Protein AF-A0A543IWT2-F1 (afdb_monomer_lite)

Structure (mmCIF, N/CA/C/O backbone):
data_AF-A0A543IWT2-F1
#
_entry.id   AF-A0A543IWT2-F1
#
loop_
_atom_site.group_PDB
_atom_site.id
_atom_site.type_symbol
_atom_site.label_atom_id
_atom_site.label_alt_id
_atom_site.label_comp_id
_atom_site.label_asym_id
_atom_site.label_entity_id
_atom_site.label_seq_id
_atom_site.pdbx_PDB_ins_code
_atom_site.Cartn_x
_atom_site.Cartn_y
_atom_site.Cartn_z
_atom_site.occupancy
_atom_site.B_iso_or_equiv
_atom_site.auth_seq_id
_atom_site.auth_comp_id
_atom_site.auth_asym_id
_atom_site.auth_atom_id
_atom_site.pdbx_PDB_model_num
ATOM 1 N N . MET A 1 1 ? 27.623 86.851 -3.653 1.00 34.59 1 MET A N 1
ATOM 2 C CA . MET A 1 1 ? 27.989 86.532 -2.257 1.00 34.59 1 MET A CA 1
ATOM 3 C C . MET A 1 1 ? 26.867 85.713 -1.632 1.00 34.59 1 MET A C 1
ATOM 5 O O . MET A 1 1 ? 25.757 86.210 -1.570 1.00 34.59 1 MET A O 1
ATOM 9 N N . GLY A 1 2 ? 27.188 84.466 -1.268 1.00 38.28 2 GLY A N 1
ATOM 10 C CA . GLY A 1 2 ? 26.571 83.583 -0.263 1.00 38.28 2 GLY A CA 1
ATOM 11 C C . GLY A 1 2 ? 25.053 83.539 -0.036 1.00 38.28 2 GLY A C 1
ATOM 12 O O . GLY A 1 2 ? 24.485 84.500 0.475 1.00 38.28 2 GLY A O 1
ATOM 13 N N . LYS A 1 3 ? 24.474 82.342 -0.234 1.00 39.53 3 LYS A N 1
ATOM 14 C CA . LYS A 1 3 ? 23.771 81.491 0.769 1.00 39.53 3 LYS A CA 1
ATOM 15 C C . LYS A 1 3 ? 23.014 80.383 0.013 1.00 39.53 3 LYS A C 1
ATOM 17 O O . LYS A 1 3 ? 22.095 80.665 -0.737 1.00 39.53 3 LYS A O 1
ATOM 22 N N . CYS A 1 4 ? 23.595 79.188 -0.073 1.00 35.41 4 CYS A N 1
ATOM 23 C CA . CYS A 1 4 ? 23.327 78.023 0.785 1.00 35.41 4 CYS A CA 1
ATOM 24 C C . CYS A 1 4 ? 21.952 77.363 0.575 1.00 35.41 4 CYS A C 1
ATOM 26 O O . CYS A 1 4 ? 20.943 77.849 1.066 1.00 35.41 4 CYS A O 1
ATOM 28 N N . LEU A 1 5 ? 22.025 76.173 -0.034 1.00 45.97 5 LEU A N 1
ATOM 29 C CA . LEU A 1 5 ? 21.540 74.911 0.533 1.00 45.97 5 LEU A CA 1
ATOM 30 C C . LEU A 1 5 ? 20.018 74.756 0.694 1.00 45.97 5 LEU A C 1
ATOM 32 O O . LEU A 1 5 ? 19.465 75.081 1.738 1.00 45.97 5 LEU A O 1
ATOM 36 N N . ALA A 1 6 ? 19.370 74.125 -0.285 1.00 45.09 6 ALA A N 1
ATOM 37 C CA . ALA A 1 6 ? 18.165 73.337 -0.035 1.00 45.09 6 ALA A CA 1
ATOM 38 C C . ALA A 1 6 ? 17.889 72.369 -1.194 1.00 45.09 6 ALA A C 1
ATOM 40 O O . ALA A 1 6 ? 17.556 72.788 -2.296 1.00 45.09 6 ALA A O 1
ATOM 41 N N . LEU A 1 7 ? 18.000 71.078 -0.876 1.00 42.50 7 LEU A N 1
ATOM 42 C CA . LEU A 1 7 ? 17.234 69.974 -1.454 1.00 42.50 7 LEU A CA 1
ATOM 43 C C . LEU A 1 7 ? 17.258 69.803 -2.974 1.00 42.50 7 LEU A C 1
ATOM 45 O O . LEU A 1 7 ? 16.339 70.230 -3.657 1.00 42.50 7 LEU A O 1
ATOM 49 N N . LEU A 1 8 ? 18.199 69.011 -3.481 1.00 41.22 8 LEU A N 1
ATOM 50 C CA . LEU A 1 8 ? 17.961 68.249 -4.703 1.00 41.22 8 LEU A CA 1
ATOM 51 C C . LEU A 1 8 ? 18.709 66.910 -4.616 1.00 41.22 8 LEU A C 1
ATOM 53 O O . LEU A 1 8 ? 19.925 66.891 -4.457 1.00 41.22 8 LEU A O 1
ATOM 57 N N . LEU A 1 9 ? 17.933 65.826 -4.749 1.00 43.31 9 LEU A N 1
ATOM 58 C CA . LEU A 1 9 ? 18.334 64.434 -5.015 1.00 43.31 9 LEU A CA 1
ATOM 59 C C . LEU A 1 9 ? 18.981 63.694 -3.820 1.00 43.31 9 LEU A C 1
ATOM 61 O O . LEU A 1 9 ? 20.182 63.736 -3.618 1.00 43.31 9 LEU A O 1
ATOM 65 N N . GLY A 1 10 ? 18.268 62.937 -2.982 1.00 43.12 10 GLY A N 1
ATOM 66 C CA . GLY A 1 10 ? 16.952 62.348 -3.204 1.00 43.12 10 GLY A CA 1
ATOM 67 C C . GLY A 1 10 ? 16.958 61.203 -4.223 1.00 43.12 10 GLY A C 1
ATOM 68 O O . GLY A 1 10 ? 15.975 61.081 -4.933 1.00 43.12 10 GLY A O 1
ATOM 69 N N . CYS A 1 11 ? 18.047 60.435 -4.362 1.00 40.88 11 CYS A N 1
ATOM 70 C CA . CYS A 1 11 ? 18.071 59.130 -5.058 1.00 40.88 11 CYS A CA 1
ATOM 71 C C . CYS A 1 11 ? 19.349 58.325 -4.738 1.00 40.88 11 CYS A C 1
ATOM 73 O O . CYS A 1 11 ? 19.977 57.743 -5.613 1.00 40.88 11 CYS A O 1
ATOM 75 N N . VAL A 1 12 ? 19.744 58.270 -3.462 1.00 43.59 12 VAL A N 1
ATOM 76 C CA . VAL A 1 12 ? 20.520 57.121 -2.962 1.00 43.59 12 VAL A CA 1
ATOM 77 C C . VAL A 1 12 ? 19.509 56.164 -2.344 1.00 43.59 12 VAL A C 1
ATOM 79 O O . VAL A 1 12 ? 19.480 55.931 -1.139 1.00 43.59 12 VAL A O 1
ATOM 82 N N . THR A 1 13 ? 18.591 55.661 -3.170 1.00 49.00 13 THR A N 1
ATOM 83 C CA . THR A 1 13 ? 17.926 54.400 -2.864 1.00 49.00 13 THR A CA 1
ATOM 84 C C . THR A 1 13 ? 19.003 53.351 -3.006 1.00 49.00 13 THR A C 1
ATOM 86 O O . THR A 1 13 ? 19.384 52.946 -4.100 1.00 49.00 13 THR A O 1
ATOM 89 N N . VAL A 1 14 ? 19.562 53.035 -1.843 1.00 47.22 14 VAL A N 1
ATOM 90 C CA . VAL A 1 14 ? 20.344 51.852 -1.544 1.00 47.22 14 VAL A CA 1
ATOM 91 C C . VAL A 1 14 ? 19.906 50.740 -2.494 1.00 47.22 14 VAL A C 1
ATOM 93 O O . VAL A 1 14 ? 18.777 50.255 -2.417 1.00 47.22 14 VAL A O 1
ATOM 96 N N . LEU A 1 15 ? 20.810 50.373 -3.403 1.00 38.69 15 LEU A N 1
ATOM 97 C CA . LEU A 1 15 ? 20.897 49.035 -3.965 1.00 38.69 15 LEU A CA 1
ATOM 98 C C . LEU A 1 15 ? 21.062 48.092 -2.769 1.00 38.69 15 LEU A C 1
ATOM 100 O O . LEU A 1 15 ? 22.159 47.642 -2.448 1.00 38.69 15 LEU A O 1
ATOM 104 N N . LEU A 1 16 ? 19.966 47.842 -2.052 1.00 42.91 16 LEU A N 1
ATOM 105 C CA . LEU A 1 16 ? 19.814 46.626 -1.294 1.00 42.91 16 LEU A CA 1
ATOM 106 C C . LEU A 1 16 ? 19.744 45.575 -2.385 1.00 42.91 16 LEU A C 1
ATOM 108 O O . LEU A 1 16 ? 18.685 45.294 -2.944 1.00 42.91 16 LEU A O 1
ATOM 112 N N . CYS A 1 17 ? 20.921 45.054 -2.722 1.00 42.41 17 CYS A N 1
ATOM 113 C CA . CYS A 1 17 ? 21.090 43.671 -3.097 1.00 42.41 17 CYS A CA 1
ATOM 114 C C . CYS A 1 17 ? 20.359 42.837 -2.041 1.00 42.41 17 CYS A C 1
ATOM 116 O O . CYS A 1 17 ? 20.961 42.302 -1.116 1.00 42.41 17 CYS A O 1
ATOM 118 N N . GLY A 1 18 ? 19.038 42.739 -2.176 1.00 38.50 18 GLY A N 1
ATOM 119 C CA . GLY A 1 18 ? 18.296 41.574 -1.770 1.00 38.50 18 GLY A CA 1
ATOM 120 C C . GLY A 1 18 ? 18.768 40.468 -2.692 1.00 38.50 18 GLY A C 1
ATOM 121 O O . GLY A 1 18 ? 18.069 40.082 -3.622 1.00 38.50 18 GLY A O 1
ATOM 122 N N . CYS A 1 19 ? 19.984 39.977 -2.446 1.00 48.78 19 CYS A N 1
ATOM 123 C CA . CYS A 1 19 ? 20.215 38.557 -2.546 1.00 48.78 19 CYS A CA 1
ATOM 124 C C . CYS A 1 19 ? 19.095 37.975 -1.693 1.00 48.78 19 CYS A C 1
ATOM 126 O O . CYS A 1 19 ? 19.158 38.045 -0.466 1.00 48.78 19 CYS A O 1
ATOM 128 N N . ALA A 1 20 ? 18.006 37.569 -2.343 1.00 45.59 20 ALA A N 1
ATOM 129 C CA . ALA A 1 20 ? 17.017 36.705 -1.753 1.00 45.59 20 ALA A CA 1
ATOM 130 C C . ALA A 1 20 ? 17.815 35.465 -1.368 1.00 45.59 20 ALA A C 1
ATOM 132 O O . ALA A 1 20 ? 18.035 34.577 -2.190 1.00 45.59 20 ALA A O 1
ATOM 133 N N . GLY A 1 21 ? 18.378 35.490 -0.157 1.00 43.41 21 GLY A N 1
ATOM 134 C CA . GLY A 1 21 ? 18.855 34.294 0.488 1.00 43.41 21 GLY A CA 1
ATOM 135 C C . GLY A 1 21 ? 17.681 33.353 0.376 1.00 43.41 21 GLY A C 1
ATOM 136 O O . GLY A 1 21 ? 16.574 33.705 0.792 1.00 43.41 21 GLY A O 1
ATOM 137 N N . HIS A 1 22 ? 17.888 32.232 -0.309 1.00 51.06 22 HIS A N 1
ATOM 138 C CA . HIS A 1 22 ? 17.010 31.098 -0.120 1.00 51.06 22 HIS A CA 1
ATOM 139 C C . HIS A 1 22 ? 16.775 31.008 1.384 1.00 51.06 22 HIS A C 1
ATOM 141 O O . HIS A 1 22 ? 17.735 30.981 2.154 1.00 51.06 22 HIS A O 1
ATOM 147 N N . ASP A 1 23 ? 15.516 31.109 1.799 1.00 66.69 23 ASP A N 1
ATOM 148 C CA . ASP A 1 23 ? 15.126 30.891 3.183 1.00 66.69 23 ASP A CA 1
ATOM 149 C C . ASP A 1 23 ? 15.326 29.398 3.456 1.00 66.69 23 ASP A C 1
ATOM 151 O O . ASP A 1 23 ? 14.394 28.597 3.403 1.00 66.69 23 ASP A O 1
ATOM 155 N N . GLU A 1 24 ? 16.591 29.004 3.613 1.00 69.81 24 GLU A N 1
ATOM 156 C CA . GLU A 1 24 ? 17.012 27.626 3.829 1.00 69.81 24 GLU A CA 1
ATOM 157 C C . GLU A 1 24 ? 16.356 27.095 5.105 1.00 69.81 24 GLU A C 1
ATOM 159 O O . GLU A 1 24 ? 15.940 25.942 5.153 1.00 69.81 24 GLU A O 1
ATOM 164 N N . GLU A 1 25 ? 16.158 27.946 6.116 1.00 77.69 25 GLU A N 1
ATOM 165 C CA . GLU A 1 25 ? 15.447 27.579 7.340 1.00 77.69 25 GLU A CA 1
ATOM 166 C C . GLU A 1 25 ? 13.964 27.275 7.089 1.00 77.69 25 GLU A C 1
ATOM 168 O O . GLU A 1 25 ? 13.449 26.280 7.615 1.00 77.69 25 GLU A O 1
ATOM 173 N N . GLY A 1 26 ? 13.284 28.093 6.280 1.00 78.62 26 GLY A N 1
ATOM 174 C CA . GLY A 1 26 ? 11.911 27.858 5.835 1.00 78.62 26 GLY A CA 1
ATOM 175 C C . GLY A 1 26 ? 11.778 26.579 5.008 1.00 78.62 26 GLY A C 1
ATOM 176 O O . GLY A 1 26 ? 10.905 25.755 5.286 1.00 78.62 26 GLY A O 1
ATOM 177 N N . LEU A 1 27 ? 12.699 26.354 4.066 1.00 79.00 27 LEU A N 1
ATOM 178 C CA . LEU A 1 27 ? 12.749 25.147 3.238 1.00 79.00 27 LEU A CA 1
ATOM 179 C C . LEU A 1 27 ? 12.978 23.886 4.091 1.00 79.00 27 LEU A C 1
ATOM 181 O O . LEU A 1 27 ? 12.240 22.909 3.979 1.00 79.00 27 LEU A O 1
ATOM 185 N N . HIS A 1 28 ? 13.954 23.915 5.003 1.00 84.12 28 HIS A N 1
ATOM 186 C CA . HIS A 1 28 ? 14.236 22.802 5.912 1.00 84.12 28 HIS A CA 1
ATOM 187 C C . HIS A 1 28 ? 13.078 22.513 6.868 1.00 84.12 28 HIS A C 1
ATOM 189 O O . HIS A 1 28 ? 12.879 21.365 7.276 1.00 84.12 28 HIS A O 1
ATOM 195 N N . ARG A 1 29 ? 12.324 23.540 7.267 1.00 86.81 29 ARG A N 1
ATOM 196 C CA . ARG A 1 29 ? 11.128 23.367 8.091 1.00 86.81 29 ARG A CA 1
ATOM 197 C C . ARG A 1 29 ? 10.008 22.697 7.302 1.00 86.81 29 ARG A C 1
ATOM 199 O O . ARG A 1 29 ? 9.521 21.672 7.766 1.00 86.81 29 ARG A O 1
ATOM 206 N N . ALA A 1 30 ? 9.675 23.217 6.122 1.00 85.50 30 ALA A N 1
ATOM 207 C CA . ALA A 1 30 ? 8.642 22.651 5.258 1.00 85.50 30 ALA A CA 1
ATOM 208 C C . ALA A 1 30 ? 8.944 21.187 4.901 1.00 85.50 30 ALA A C 1
ATOM 210 O O . ALA A 1 30 ? 8.075 20.329 5.018 1.00 85.50 30 ALA A O 1
ATOM 211 N N . PHE A 1 31 ? 10.203 20.875 4.584 1.00 89.38 31 PHE A N 1
ATOM 212 C CA . PHE A 1 31 ? 10.639 19.505 4.322 1.00 89.38 31 PHE A CA 1
ATOM 213 C C . PHE A 1 31 ? 10.413 18.572 5.524 1.00 89.38 31 PHE A C 1
ATOM 215 O O . PHE A 1 31 ? 9.858 17.484 5.382 1.00 89.38 31 PHE A O 1
ATOM 222 N N . ARG A 1 32 ? 10.788 18.997 6.739 1.00 90.44 32 ARG A N 1
ATOM 223 C CA . ARG A 1 32 ? 10.543 18.196 7.952 1.00 90.44 32 ARG A CA 1
ATOM 224 C C . ARG A 1 32 ? 9.057 18.000 8.229 1.00 90.44 32 ARG A C 1
ATOM 226 O O . ARG A 1 32 ? 8.663 16.911 8.634 1.00 90.44 32 ARG A O 1
ATOM 233 N N . GLU A 1 33 ? 8.251 19.041 8.046 1.00 92.94 33 GLU A N 1
ATOM 234 C CA . GLU A 1 33 ? 6.800 18.971 8.231 1.00 92.94 33 GLU A CA 1
ATOM 235 C C . GLU A 1 33 ? 6.158 18.005 7.226 1.00 92.94 33 GLU A C 1
ATOM 237 O O . GLU A 1 33 ? 5.334 17.182 7.627 1.00 92.94 33 GLU A O 1
ATOM 242 N N . CYS A 1 34 ? 6.613 18.027 5.971 1.00 93.44 34 CYS A N 1
ATOM 243 C CA . CYS A 1 34 ? 6.215 17.082 4.929 1.00 93.44 34 CYS A CA 1
ATOM 244 C C . CYS A 1 34 ? 6.532 15.631 5.332 1.00 93.44 34 CYS A C 1
ATOM 246 O O . CYS A 1 34 ? 5.629 14.800 5.391 1.00 93.44 34 CYS A O 1
ATOM 248 N N . ILE A 1 35 ? 7.772 15.333 5.740 1.00 92.38 35 ILE A N 1
ATOM 249 C CA . ILE A 1 35 ? 8.164 13.975 6.163 1.00 92.38 35 ILE A CA 1
ATOM 250 C C . ILE A 1 35 ? 7.329 13.488 7.357 1.00 92.38 35 ILE A C 1
ATOM 252 O O . ILE A 1 35 ? 6.930 12.326 7.417 1.00 92.38 35 ILE A O 1
ATOM 256 N N . VAL A 1 36 ? 7.052 14.361 8.332 1.00 93.94 36 VAL A N 1
ATOM 257 C CA . VAL A 1 36 ? 6.225 14.006 9.497 1.00 93.94 36 VAL A CA 1
ATOM 258 C C . VAL A 1 36 ? 4.779 13.718 9.088 1.00 93.94 36 VAL A C 1
ATOM 260 O O . VAL A 1 36 ? 4.185 12.766 9.603 1.00 93.94 36 VAL A O 1
ATOM 263 N N . LYS A 1 37 ? 4.215 14.518 8.176 1.00 94.31 37 LYS A N 1
ATOM 264 C CA . LYS A 1 37 ? 2.888 14.281 7.596 1.00 94.31 37 LYS A CA 1
ATOM 265 C C . LYS A 1 37 ? 2.855 12.926 6.893 1.00 94.31 37 LYS A C 1
ATOM 267 O O . LYS A 1 37 ? 2.010 12.105 7.242 1.00 94.31 37 LYS A O 1
ATOM 272 N N . ASP A 1 38 ? 3.784 12.678 5.978 1.00 94.75 38 ASP A N 1
ATOM 273 C CA . ASP A 1 38 ? 3.769 11.476 5.148 1.00 94.75 38 ASP A CA 1
ATOM 274 C C . ASP A 1 38 ? 3.932 10.206 5.984 1.00 94.75 38 ASP A C 1
ATOM 276 O O . ASP A 1 38 ? 3.159 9.272 5.817 1.00 94.75 38 ASP A O 1
ATOM 280 N N . ARG A 1 39 ? 4.812 10.201 6.994 1.00 94.12 39 ARG A N 1
ATOM 281 C CA . ARG A 1 39 ? 4.912 9.072 7.940 1.00 94.12 39 ARG A CA 1
ATOM 282 C C . ARG A 1 39 ? 3.601 8.766 8.649 1.00 94.12 39 ARG A C 1
ATOM 284 O O . ARG A 1 39 ? 3.225 7.607 8.818 1.00 94.12 39 ARG A O 1
ATOM 291 N N . LYS A 1 40 ? 2.886 9.806 9.082 1.00 94.69 40 LYS A N 1
ATOM 292 C CA . LYS A 1 40 ? 1.577 9.637 9.720 1.00 94.69 40 LYS A CA 1
ATOM 293 C C . LYS A 1 40 ? 0.558 9.052 8.739 1.00 94.69 40 LYS A C 1
ATOM 295 O O . LYS A 1 40 ? -0.282 8.250 9.142 1.00 94.69 40 LYS A O 1
ATOM 300 N N . GLU A 1 41 ? 0.613 9.451 7.474 1.00 94.69 41 GLU A N 1
ATOM 301 C CA . GLU A 1 41 ? -0.262 8.918 6.432 1.00 94.69 41 GLU A CA 1
ATOM 302 C C . GLU A 1 41 ? 0.100 7.473 6.054 1.00 94.69 41 GLU A C 1
ATOM 304 O O . GLU A 1 41 ? -0.805 6.645 5.983 1.00 94.69 41 GLU A O 1
ATOM 309 N N . SER A 1 42 ? 1.384 7.126 5.941 1.00 95.44 42 SER A N 1
ATOM 310 C CA . SER A 1 42 ? 1.858 5.748 5.748 1.00 95.44 42 SER A CA 1
ATOM 311 C C . SER A 1 42 ? 1.452 4.829 6.900 1.00 95.44 42 SER A C 1
ATOM 313 O O . SER A 1 42 ? 0.986 3.717 6.662 1.00 95.44 42 SER A O 1
ATOM 315 N N . ALA A 1 43 ? 1.538 5.295 8.150 1.00 95.50 43 ALA A N 1
ATOM 316 C CA . ALA A 1 43 ? 1.047 4.539 9.303 1.00 95.50 43 ALA A CA 1
ATOM 317 C C . ALA A 1 43 ? -0.469 4.295 9.227 1.00 95.50 43 ALA A C 1
ATOM 319 O O . ALA A 1 43 ? -0.940 3.200 9.525 1.00 95.50 43 ALA A O 1
ATOM 320 N N . ARG A 1 44 ? -1.243 5.286 8.766 1.00 95.56 44 ARG A N 1
ATOM 321 C CA . ARG A 1 44 ? -2.687 5.118 8.553 1.00 95.56 44 ARG A CA 1
ATOM 322 C C . ARG A 1 44 ? -2.994 4.124 7.433 1.00 95.56 44 ARG A C 1
ATOM 324 O O . ARG A 1 44 ? -3.957 3.371 7.545 1.00 95.56 44 ARG A O 1
ATOM 331 N N . LEU A 1 45 ? -2.192 4.106 6.368 1.00 96.44 45 LEU A N 1
ATOM 332 C CA . LEU A 1 45 ? -2.288 3.071 5.338 1.00 96.44 45 LEU A CA 1
ATOM 333 C C . LEU A 1 45 ? -2.026 1.679 5.945 1.00 96.44 45 LEU A C 1
ATOM 335 O O . LEU A 1 45 ? -2.808 0.766 5.679 1.00 96.44 45 LEU A O 1
ATOM 339 N N . ASP A 1 46 ? -1.027 1.522 6.827 1.00 96.69 46 ASP A N 1
ATOM 340 C CA . ASP A 1 46 ? -0.775 0.242 7.519 1.00 96.69 46 ASP A CA 1
ATOM 341 C C . ASP A 1 46 ? -1.917 -0.195 8.432 1.00 96.69 46 ASP A C 1
ATOM 343 O O . ASP A 1 46 ? -2.288 -1.368 8.434 1.00 96.69 46 ASP A O 1
ATOM 347 N N . GLU A 1 47 ? -2.540 0.728 9.158 1.00 96.44 47 GLU A N 1
ATOM 348 C CA . GLU A 1 47 ? -3.702 0.409 9.994 1.00 96.44 47 GLU A CA 1
ATOM 349 C C . GLU A 1 47 ? -4.872 -0.171 9.180 1.00 96.44 47 GLU A C 1
ATOM 351 O O . GLU A 1 47 ? -5.626 -1.005 9.684 1.00 96.44 47 GLU A O 1
ATOM 356 N N . ILE A 1 48 ? -5.008 0.240 7.916 1.00 96.31 48 ILE A N 1
ATOM 357 C CA . ILE A 1 48 ? -6.075 -0.198 7.009 1.00 96.31 48 ILE A CA 1
ATOM 358 C C . ILE A 1 48 ? -5.697 -1.502 6.291 1.00 96.31 48 ILE A C 1
ATOM 360 O O . ILE A 1 48 ? -6.543 -2.383 6.123 1.00 96.31 48 ILE A O 1
ATOM 364 N N . ILE A 1 49 ? -4.442 -1.629 5.858 1.00 96.19 49 ILE A N 1
ATOM 365 C CA . ILE A 1 49 ? -3.969 -2.717 4.988 1.00 96.19 49 ILE A CA 1
ATOM 366 C C . ILE A 1 49 ? -3.394 -3.878 5.796 1.00 96.19 49 ILE A C 1
ATOM 368 O O . ILE A 1 49 ? -3.704 -5.035 5.518 1.00 96.19 49 ILE A O 1
ATOM 372 N N . GLY A 1 50 ? -2.596 -3.591 6.821 1.00 95.06 50 GLY A N 1
ATOM 373 C CA . GLY A 1 50 ? -1.900 -4.574 7.647 1.00 95.06 50 GLY A CA 1
ATOM 374 C C . GLY A 1 50 ? -2.790 -5.686 8.224 1.00 95.06 50 GLY A C 1
ATOM 375 O O . GLY A 1 50 ? -2.352 -6.837 8.232 1.00 95.06 50 GLY A O 1
ATOM 376 N N . PRO A 1 51 ? -4.040 -5.426 8.666 1.00 96.12 51 PRO A N 1
ATOM 377 C CA . PRO A 1 51 ? -4.962 -6.480 9.109 1.00 96.12 51 PRO A CA 1
ATOM 378 C C . PRO A 1 51 ? -5.364 -7.484 8.018 1.00 96.12 51 PRO A C 1
ATOM 380 O O . PRO A 1 51 ? -5.819 -8.581 8.336 1.00 96.12 51 PRO A O 1
ATOM 383 N N . LEU A 1 52 ? -5.203 -7.120 6.744 1.00 95.62 52 LEU A N 1
ATOM 384 C CA . LEU A 1 52 ? -5.438 -7.985 5.589 1.00 95.62 52 LEU A CA 1
ATOM 385 C C . LEU A 1 52 ? -4.171 -8.741 5.182 1.00 95.62 52 LEU A C 1
ATOM 387 O O . LEU A 1 52 ? -4.185 -9.476 4.207 1.00 95.62 52 LEU A O 1
ATOM 391 N N . LEU A 1 53 ? -3.059 -8.603 5.892 1.00 94.88 53 LEU A N 1
ATOM 392 C CA . LEU A 1 53 ? -1.817 -9.293 5.566 1.00 94.88 53 LEU A CA 1
ATOM 393 C C . LEU A 1 53 ? -1.546 -10.426 6.555 1.00 94.88 53 LEU A C 1
ATOM 395 O O . LEU A 1 53 ? -1.964 -10.402 7.714 1.00 94.88 53 LEU A O 1
ATOM 399 N N . THR A 1 54 ? -0.829 -11.450 6.100 1.00 94.00 54 THR A N 1
ATOM 400 C CA . THR A 1 54 ? -0.280 -12.466 7.000 1.00 94.00 54 THR A CA 1
ATOM 401 C C . THR A 1 54 ? 0.761 -11.832 7.922 1.00 94.00 54 THR A C 1
ATOM 403 O O . THR A 1 54 ? 1.340 -10.788 7.620 1.00 94.00 54 THR A O 1
ATOM 406 N N . ALA A 1 55 ? 1.071 -12.492 9.040 1.00 92.81 55 ALA A N 1
ATOM 407 C CA . ALA A 1 55 ? 2.110 -12.013 9.954 1.00 92.81 55 ALA A CA 1
ATOM 408 C C . ALA A 1 55 ? 3.480 -11.848 9.264 1.00 92.81 55 ALA A C 1
ATOM 410 O O . ALA A 1 55 ? 4.214 -10.912 9.576 1.00 92.81 55 ALA A O 1
ATOM 411 N N . LYS A 1 56 ? 3.805 -12.731 8.305 1.00 92.62 56 LYS A N 1
ATOM 412 C CA . LYS A 1 56 ? 5.036 -12.656 7.506 1.00 92.62 56 LYS A CA 1
ATOM 413 C C . LYS A 1 56 ? 5.029 -11.413 6.618 1.00 92.62 56 LYS A C 1
ATOM 415 O O . LYS A 1 56 ? 5.947 -10.613 6.721 1.00 92.62 56 LYS A O 1
ATOM 420 N N . GLU A 1 57 ? 3.991 -11.219 5.810 1.00 94.75 57 GLU A N 1
ATOM 421 C CA . GLU A 1 57 ? 3.852 -10.050 4.924 1.00 94.75 57 GLU A CA 1
ATOM 422 C C . GLU A 1 57 ? 3.887 -8.740 5.721 1.00 94.75 57 GLU A C 1
ATOM 424 O O . GLU A 1 57 ? 4.674 -7.844 5.428 1.00 94.75 57 GLU A O 1
ATOM 429 N N . ARG A 1 58 ? 3.124 -8.656 6.815 1.00 92.94 58 ARG A N 1
ATOM 430 C CA . ARG A 1 58 ? 3.077 -7.458 7.662 1.00 92.94 58 ARG A CA 1
ATOM 431 C C . ARG A 1 58 ? 4.428 -7.114 8.294 1.00 92.94 58 ARG A C 1
ATOM 433 O O . ARG A 1 58 ? 4.731 -5.943 8.489 1.00 92.94 58 ARG A O 1
ATOM 440 N N . SER A 1 59 ? 5.267 -8.113 8.583 1.00 91.69 59 SER A N 1
ATOM 441 C CA . SER A 1 59 ? 6.614 -7.882 9.130 1.00 91.69 59 SER A CA 1
ATOM 442 C C . SER A 1 59 ? 7.574 -7.186 8.155 1.00 91.69 59 SER A C 1
ATOM 444 O O . SER A 1 59 ? 8.670 -6.798 8.549 1.00 91.69 59 SER A O 1
ATOM 446 N N . THR A 1 60 ? 7.163 -7.022 6.896 1.00 94.00 60 THR A N 1
ATOM 447 C CA . THR A 1 60 ? 7.950 -6.389 5.831 1.00 94.00 60 THR A CA 1
ATOM 448 C C . THR A 1 60 ? 7.494 -4.971 5.496 1.00 94.00 60 THR A C 1
ATOM 450 O O . THR A 1 60 ? 7.920 -4.430 4.480 1.00 94.00 60 THR A O 1
ATOM 453 N N . PHE A 1 61 ? 6.635 -4.385 6.337 1.00 94.62 61 PHE A N 1
ATOM 454 C CA . PHE A 1 61 ? 6.135 -3.027 6.161 1.00 94.62 61 PHE A CA 1
ATOM 455 C C . PHE A 1 61 ? 7.272 -2.020 5.966 1.00 94.62 61 PHE A C 1
ATOM 457 O O . PHE A 1 61 ? 8.214 -1.946 6.762 1.00 94.62 61 PHE A O 1
ATOM 464 N N . TYR A 1 62 ? 7.134 -1.222 4.916 1.00 93.31 62 TYR A N 1
ATOM 465 C CA . TYR A 1 62 ? 8.002 -0.114 4.581 1.00 93.31 62 TYR A CA 1
ATOM 466 C C . TYR A 1 62 ? 7.144 1.128 4.313 1.00 93.31 62 TYR A C 1
ATOM 468 O O . TYR A 1 62 ? 6.210 1.092 3.512 1.00 93.31 62 TYR A O 1
ATOM 476 N N . GLU A 1 63 ? 7.455 2.226 4.998 1.00 91.94 63 GLU A N 1
ATOM 477 C CA . GLU A 1 63 ? 6.884 3.549 4.733 1.00 91.94 63 GLU A CA 1
ATOM 478 C C . GLU A 1 63 ? 7.770 4.309 3.743 1.00 91.94 63 GLU A C 1
ATOM 480 O O . GLU A 1 63 ? 8.996 4.204 3.805 1.00 91.94 63 GLU A O 1
ATOM 485 N N . GLY A 1 64 ? 7.181 5.141 2.888 1.00 87.00 64 GLY A N 1
ATOM 486 C CA . GLY A 1 64 ? 7.961 6.087 2.102 1.00 87.00 64 GLY A CA 1
ATOM 487 C C . GLY A 1 64 ? 7.218 7.371 1.766 1.00 87.00 64 GLY A C 1
ATOM 488 O O . GLY A 1 64 ? 6.060 7.559 2.144 1.00 87.00 64 GLY A O 1
ATOM 489 N N . SER A 1 65 ? 7.952 8.291 1.141 1.00 91.38 65 SER A N 1
ATOM 490 C CA . SER A 1 65 ? 7.557 9.686 0.972 1.00 91.38 65 SER A CA 1
ATOM 491 C C . SER A 1 65 ? 8.215 10.305 -0.258 1.00 91.38 65 SER A C 1
ATOM 493 O O . SER A 1 65 ? 9.405 10.093 -0.496 1.00 91.38 65 SER A O 1
ATOM 495 N N . ASP A 1 66 ? 7.458 11.137 -0.968 1.00 89.38 66 ASP A N 1
ATOM 496 C CA . ASP A 1 66 ? 7.929 11.895 -2.130 1.00 89.38 66 ASP A CA 1
ATOM 497 C C . ASP A 1 66 ? 8.420 13.314 -1.786 1.00 89.38 66 ASP A C 1
ATOM 499 O O . ASP A 1 66 ? 8.698 14.099 -2.697 1.00 89.38 66 ASP A O 1
ATOM 503 N N . CYS A 1 67 ? 8.579 13.661 -0.499 1.00 89.25 67 CYS A N 1
ATOM 504 C CA . CYS A 1 67 ? 8.949 15.013 -0.043 1.00 89.25 67 CYS A CA 1
ATOM 505 C C . CYS A 1 67 ? 10.260 15.564 -0.638 1.00 89.25 67 CYS A C 1
ATOM 507 O O . CYS A 1 67 ? 10.440 16.781 -0.698 1.00 89.25 67 CYS A O 1
ATOM 509 N N . ASP A 1 68 ? 11.174 14.695 -1.087 1.00 83.31 68 ASP A N 1
ATOM 510 C CA . ASP A 1 68 ? 12.413 15.086 -1.781 1.00 83.31 68 ASP A CA 1
ATOM 511 C C . ASP A 1 68 ? 12.155 15.656 -3.190 1.00 83.31 68 ASP A C 1
ATOM 513 O O . ASP A 1 68 ? 12.986 16.381 -3.739 1.00 83.31 68 ASP A O 1
ATOM 517 N N . SER A 1 69 ? 11.005 15.330 -3.785 1.00 84.06 69 SER A N 1
ATOM 518 C CA . SER A 1 69 ? 10.629 15.684 -5.159 1.00 84.06 69 SER A CA 1
ATOM 519 C C . SER A 1 69 ? 9.370 16.554 -5.254 1.00 84.06 69 SER A C 1
ATOM 521 O O . SER A 1 69 ? 9.229 17.317 -6.212 1.00 84.06 69 SER A O 1
ATOM 523 N N . ASN A 1 70 ? 8.485 16.496 -4.254 1.00 80.38 70 ASN A N 1
ATOM 524 C CA . ASN A 1 70 ? 7.275 17.303 -4.148 1.00 80.38 70 ASN A CA 1
ATOM 525 C C . ASN A 1 70 ? 7.064 17.752 -2.688 1.00 80.38 70 ASN A C 1
ATOM 527 O O . ASN A 1 70 ? 6.876 16.902 -1.823 1.00 80.38 70 ASN A O 1
ATOM 531 N N . PRO A 1 71 ? 7.031 19.063 -2.387 1.00 75.44 71 PRO A N 1
ATOM 532 C CA . PRO A 1 71 ? 6.865 19.560 -1.019 1.00 75.44 71 PRO A CA 1
ATOM 533 C C . PRO A 1 71 ? 5.495 19.266 -0.383 1.00 75.44 71 PRO A C 1
ATOM 535 O O . PRO A 1 71 ? 5.377 19.361 0.837 1.00 75.44 71 PRO A O 1
ATOM 538 N N . GLU A 1 72 ? 4.466 18.922 -1.164 1.00 78.88 72 GLU A N 1
ATOM 539 C CA . GLU A 1 72 ? 3.179 18.443 -0.622 1.00 78.88 72 GLU A CA 1
ATOM 540 C C . GLU A 1 72 ? 3.238 16.967 -0.182 1.00 78.88 72 GLU A C 1
ATOM 542 O O . GLU A 1 72 ? 2.373 16.493 0.570 1.00 78.88 72 GLU A O 1
ATOM 547 N N . GLY A 1 73 ? 4.307 16.277 -0.585 1.00 85.88 73 GLY A N 1
ATOM 548 C CA . GLY A 1 73 ? 4.581 14.889 -0.269 1.00 85.88 73 GLY A CA 1
ATOM 549 C C . GLY A 1 73 ? 3.800 13.910 -1.133 1.00 85.88 73 GLY A C 1
ATOM 550 O O . GLY A 1 73 ? 3.211 14.253 -2.160 1.00 85.88 73 GLY A O 1
ATOM 551 N N . GLY A 1 74 ? 3.839 12.667 -0.683 1.00 89.12 74 GLY A N 1
ATOM 552 C CA . GLY A 1 74 ? 3.274 11.504 -1.345 1.00 89.12 74 GLY A CA 1
ATOM 553 C C . GLY A 1 74 ? 3.550 10.294 -0.474 1.00 89.12 74 GLY A C 1
ATOM 554 O O . GLY A 1 74 ? 4.568 9.624 -0.630 1.00 89.12 74 GLY A O 1
ATOM 555 N N . ALA A 1 75 ? 2.685 10.064 0.511 1.00 92.50 75 ALA A N 1
ATOM 556 C CA . ALA A 1 75 ? 2.845 8.948 1.428 1.00 92.50 75 ALA A CA 1
ATOM 557 C C . ALA A 1 75 ? 2.507 7.627 0.737 1.00 92.50 75 ALA A C 1
ATOM 559 O O . ALA A 1 75 ? 1.435 7.489 0.137 1.00 92.50 75 ALA A O 1
ATOM 560 N N . TYR A 1 76 ? 3.373 6.632 0.913 1.00 92.44 76 TYR A N 1
ATOM 561 C CA . TYR A 1 76 ? 3.078 5.262 0.512 1.00 92.44 76 TYR A CA 1
ATOM 562 C C . TYR A 1 76 ? 3.396 4.249 1.611 1.00 92.44 76 TYR A C 1
ATOM 564 O O . TYR A 1 76 ? 4.207 4.493 2.512 1.00 92.44 76 TYR A O 1
ATOM 572 N N . ALA A 1 77 ? 2.722 3.106 1.528 1.00 95.62 77 ALA A N 1
ATOM 573 C CA . ALA A 1 77 ? 2.953 1.913 2.330 1.00 95.62 77 ALA A CA 1
ATOM 574 C C . ALA A 1 77 ? 3.278 0.745 1.399 1.00 95.62 77 ALA A C 1
ATOM 576 O O . ALA A 1 77 ? 2.544 0.510 0.440 1.00 95.62 77 ALA A O 1
ATOM 577 N N . ALA A 1 78 ? 4.353 0.014 1.685 1.00 95.50 78 ALA A N 1
ATOM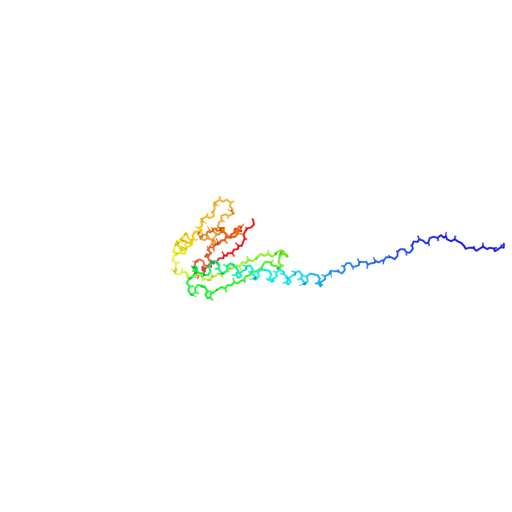 578 C CA . ALA A 1 78 ? 4.799 -1.120 0.890 1.00 95.50 78 ALA A CA 1
ATOM 579 C C . ALA A 1 78 ? 5.020 -2.375 1.745 1.00 95.50 78 ALA A C 1
ATOM 581 O O . ALA A 1 78 ? 5.440 -2.291 2.900 1.00 95.50 78 ALA A O 1
ATOM 582 N N . TYR A 1 79 ? 4.756 -3.544 1.163 1.00 96.00 79 TYR A N 1
ATOM 583 C CA . TYR A 1 79 ? 4.927 -4.849 1.802 1.00 96.00 79 TYR A CA 1
ATOM 584 C C . TYR A 1 79 ? 5.480 -5.850 0.803 1.00 96.00 79 TYR A C 1
ATOM 586 O O . TYR A 1 79 ? 4.944 -5.988 -0.294 1.00 96.00 79 TYR A O 1
ATOM 594 N N . ASN A 1 80 ? 6.483 -6.623 1.206 1.00 95.00 80 ASN A N 1
ATOM 595 C CA . ASN A 1 80 ? 6.884 -7.803 0.457 1.00 95.00 80 ASN A CA 1
ATOM 596 C C . ASN A 1 80 ? 5.837 -8.900 0.650 1.00 95.00 80 ASN A C 1
ATOM 598 O O . ASN A 1 80 ? 5.561 -9.355 1.766 1.00 95.00 80 ASN A O 1
ATOM 602 N N . LEU A 1 81 ? 5.280 -9.340 -0.467 1.00 92.50 81 LEU A N 1
ATOM 603 C CA . LEU A 1 81 ? 4.383 -10.476 -0.529 1.00 92.50 81 LEU A CA 1
ATOM 604 C C . LEU A 1 81 ? 5.185 -11.744 -0.782 1.00 92.50 81 LEU A C 1
ATOM 606 O O . LEU A 1 81 ? 6.283 -11.716 -1.342 1.00 92.50 81 LEU A O 1
ATOM 610 N N . ASP A 1 82 ? 4.629 -12.875 -0.364 1.00 89.69 82 ASP A N 1
ATOM 611 C CA . ASP A 1 82 ? 5.230 -14.158 -0.689 1.00 89.69 82 ASP A CA 1
ATOM 612 C C . ASP A 1 82 ? 5.083 -14.415 -2.205 1.00 89.69 82 ASP A C 1
ATOM 614 O O . ASP A 1 82 ? 3.948 -14.498 -2.690 1.00 89.69 82 ASP A O 1
ATOM 618 N N . PRO A 1 83 ? 6.185 -14.518 -2.975 1.00 85.38 83 PRO A N 1
ATOM 619 C CA . PRO A 1 83 ? 6.105 -14.720 -4.421 1.00 85.38 83 PRO A CA 1
ATOM 620 C C . PRO A 1 83 ? 5.438 -16.054 -4.788 1.00 85.38 83 PRO A C 1
ATOM 622 O O . PRO A 1 83 ? 4.853 -16.162 -5.869 1.00 85.38 83 PRO A O 1
ATOM 625 N N . ASP A 1 84 ? 5.446 -17.031 -3.874 1.00 87.75 84 ASP A N 1
ATOM 626 C CA . ASP A 1 84 ? 4.797 -18.329 -4.063 1.00 87.75 84 ASP A CA 1
ATOM 627 C C . ASP A 1 84 ? 3.277 -18.268 -3.822 1.00 87.75 84 ASP A C 1
ATOM 629 O O . ASP A 1 84 ? 2.552 -19.186 -4.211 1.00 87.75 84 ASP A O 1
ATOM 633 N N . THR A 1 85 ? 2.765 -17.193 -3.205 1.00 87.88 85 THR A N 1
ATOM 634 C CA . THR A 1 85 ? 1.317 -17.002 -3.033 1.00 87.88 85 THR A CA 1
ATOM 635 C C . THR A 1 85 ? 0.693 -16.574 -4.360 1.00 87.88 85 THR A C 1
ATOM 637 O O . THR A 1 85 ? 1.096 -15.544 -4.910 1.00 87.88 85 THR A O 1
ATOM 640 N N . PRO A 1 86 ? -0.314 -17.302 -4.878 1.00 88.50 86 PRO A N 1
ATOM 641 C CA . PRO A 1 86 ? -1.016 -16.899 -6.087 1.00 88.50 86 PRO A CA 1
ATOM 642 C C . PRO A 1 86 ? -1.585 -15.478 -5.948 1.00 88.50 86 PRO A C 1
ATOM 644 O O . PRO A 1 86 ? -2.263 -15.198 -4.957 1.00 88.50 86 PRO A O 1
ATOM 647 N N . PRO A 1 87 ? -1.409 -14.588 -6.945 1.00 83.94 87 PRO A N 1
ATOM 648 C CA . PRO A 1 87 ? -1.964 -13.234 -6.894 1.00 83.94 87 PRO A CA 1
ATOM 649 C C . PRO A 1 87 ? -3.464 -13.200 -6.585 1.00 83.94 87 PRO A C 1
ATOM 651 O O . PRO A 1 87 ? -3.932 -12.330 -5.859 1.00 83.94 87 PRO A O 1
ATOM 654 N N . ARG A 1 88 ? -4.221 -14.190 -7.071 1.00 86.50 88 ARG A N 1
ATOM 655 C CA . ARG A 1 88 ? -5.657 -14.311 -6.803 1.00 86.50 88 ARG A CA 1
ATOM 656 C C . ARG A 1 88 ? -5.990 -14.411 -5.311 1.00 86.50 88 ARG A C 1
ATOM 658 O O . ARG A 1 88 ? -6.965 -13.806 -4.886 1.00 86.50 88 ARG A O 1
ATOM 665 N N . ASP A 1 89 ? -5.184 -15.112 -4.520 1.00 90.56 89 ASP A N 1
ATOM 666 C CA . ASP A 1 89 ? -5.445 -15.279 -3.085 1.00 90.56 89 ASP A CA 1
ATOM 667 C C . ASP A 1 89 ? -5.288 -13.948 -2.334 1.00 90.56 89 ASP A C 1
ATOM 669 O O . ASP A 1 89 ? -5.952 -13.708 -1.322 1.00 90.56 89 ASP A O 1
ATOM 673 N N . ILE A 1 90 ? -4.427 -13.062 -2.846 1.00 88.31 90 ILE A N 1
ATOM 674 C CA . ILE A 1 90 ? -4.301 -11.685 -2.368 1.00 88.31 90 ILE A CA 1
ATOM 675 C C . ILE A 1 90 ? -5.557 -10.901 -2.775 1.00 88.31 90 ILE A C 1
ATOM 677 O O . ILE A 1 90 ? -6.213 -10.343 -1.900 1.00 88.31 90 ILE A O 1
ATOM 681 N N . VAL A 1 91 ? -5.956 -10.928 -4.057 1.00 88.31 91 VAL A N 1
ATOM 682 C CA . VAL A 1 91 ? -7.179 -10.246 -4.546 1.00 88.31 91 VAL A CA 1
ATOM 683 C C . VAL A 1 91 ? -8.402 -10.623 -3.714 1.00 88.31 91 VAL A C 1
ATOM 685 O O . VAL A 1 91 ? -9.078 -9.743 -3.185 1.00 88.31 91 VAL A O 1
ATOM 688 N N . ASP A 1 92 ? -8.666 -11.922 -3.562 1.00 92.50 92 ASP A N 1
ATOM 689 C CA . ASP A 1 92 ? -9.871 -12.437 -2.908 1.00 92.50 92 ASP A CA 1
ATOM 690 C C . ASP A 1 92 ? -9.957 -11.947 -1.451 1.00 92.50 92 ASP A C 1
ATOM 692 O O . ASP A 1 92 ? -11.036 -11.607 -0.956 1.00 92.50 92 ASP A O 1
ATOM 696 N N . ARG A 1 93 ? -8.810 -11.827 -0.770 1.00 93.56 93 ARG A N 1
ATOM 697 C CA . ARG A 1 93 ? -8.722 -11.298 0.596 1.00 93.56 93 ARG A CA 1
ATOM 698 C C . ARG A 1 93 ? -9.093 -9.815 0.671 1.00 93.56 93 ARG A C 1
ATOM 700 O O . ARG A 1 93 ? -9.815 -9.409 1.582 1.00 93.56 93 ARG A O 1
ATOM 707 N N . PHE A 1 94 ? -8.630 -9.011 -0.283 1.00 94.44 94 PHE A N 1
ATOM 708 C CA . PHE A 1 94 ? -8.957 -7.586 -0.352 1.00 94.44 94 PHE A CA 1
ATOM 709 C C . PHE A 1 94 ? -10.408 -7.356 -0.801 1.00 94.44 94 PHE A C 1
ATOM 711 O O . PHE A 1 94 ? -11.116 -6.550 -0.194 1.00 94.44 94 PHE A O 1
ATOM 718 N N . HIS A 1 95 ? -10.911 -8.110 -1.780 1.00 94.88 95 HIS A N 1
ATOM 719 C CA . HIS A 1 95 ? -12.324 -8.071 -2.175 1.00 94.88 95 HIS A CA 1
ATOM 720 C C . HIS A 1 95 ? -13.254 -8.440 -1.016 1.00 94.88 95 HIS A C 1
ATOM 722 O O . HIS A 1 95 ? -14.243 -7.745 -0.780 1.00 94.88 95 HIS A O 1
ATOM 728 N N . ALA A 1 96 ? -12.916 -9.463 -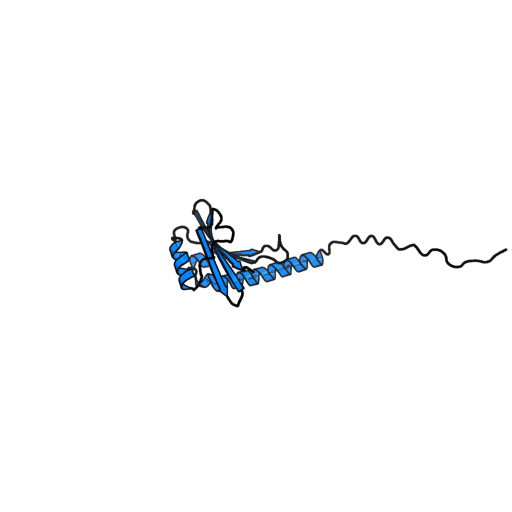0.223 1.00 96.06 96 ALA A N 1
ATOM 729 C CA . ALA A 1 96 ? -13.676 -9.824 0.977 1.00 96.06 96 ALA A CA 1
ATOM 730 C C . ALA A 1 96 ? -13.717 -8.693 2.024 1.00 96.06 96 ALA A C 1
ATOM 732 O O . ALA A 1 96 ? -14.689 -8.565 2.767 1.00 96.06 96 ALA A O 1
ATOM 733 N N . ALA A 1 97 ? -12.692 -7.838 2.053 1.00 96.00 97 ALA A N 1
ATOM 734 C CA . ALA A 1 97 ? -12.641 -6.639 2.882 1.00 96.00 97 ALA A CA 1
ATOM 735 C C . ALA A 1 97 ? -13.307 -5.411 2.230 1.00 96.00 97 ALA A C 1
ATOM 737 O O . ALA A 1 97 ? -13.214 -4.302 2.761 1.00 96.00 97 ALA A O 1
ATOM 738 N N . GLY A 1 98 ? -13.986 -5.575 1.091 1.00 95.25 98 GLY A N 1
ATOM 739 C CA . GLY A 1 98 ? -14.708 -4.515 0.388 1.00 95.25 98 GLY A CA 1
ATOM 740 C C . GLY A 1 98 ? -13.800 -3.536 -0.351 1.00 95.25 98 GLY A C 1
ATOM 741 O O . GLY A 1 98 ? -14.127 -2.351 -0.427 1.00 95.25 98 GLY A O 1
ATOM 742 N N . TRP A 1 99 ? -12.633 -3.990 -0.804 1.00 95.12 99 TRP A N 1
ATOM 743 C CA . TRP A 1 99 ? -11.890 -3.322 -1.871 1.00 95.12 99 TRP A CA 1
ATOM 744 C C . TRP A 1 99 ? -12.501 -3.703 -3.219 1.00 95.12 99 TRP A C 1
ATOM 746 O O . TRP A 1 99 ? -13.080 -4.780 -3.357 1.00 95.12 99 TRP A O 1
ATOM 756 N N . VAL A 1 100 ? -12.378 -2.825 -4.206 1.00 92.56 100 VAL A N 1
ATOM 757 C CA . VAL A 1 100 ? -12.930 -3.030 -5.549 1.00 92.56 100 VAL A CA 1
ATOM 758 C C . VAL A 1 100 ? -11.856 -2.830 -6.603 1.00 92.56 100 VAL A C 1
ATOM 760 O O . VAL A 1 100 ? -10.883 -2.116 -6.370 1.00 92.56 100 VAL A O 1
ATOM 763 N N . ASP A 1 101 ? -12.045 -3.427 -7.773 1.00 89.00 101 ASP A N 1
ATOM 764 C CA . ASP A 1 101 ? -11.150 -3.202 -8.905 1.00 89.00 101 ASP A CA 1
ATOM 765 C C . ASP A 1 101 ? -11.177 -1.721 -9.309 1.00 89.00 101 ASP A C 1
ATOM 767 O O . ASP A 1 101 ? -12.244 -1.103 -9.421 1.00 89.00 101 ASP A O 1
ATOM 771 N N . VAL A 1 102 ? -10.001 -1.129 -9.527 1.00 83.25 102 VAL A N 1
ATOM 772 C CA . VAL A 1 102 ? -9.921 0.237 -10.056 1.00 83.25 102 VAL A CA 1
ATOM 773 C C . VAL A 1 102 ? -10.377 0.210 -11.524 1.00 83.25 102 VAL A C 1
ATOM 775 O O . VAL A 1 102 ? -9.835 -0.574 -12.303 1.00 83.25 102 VAL A O 1
ATOM 778 N N . PRO A 1 103 ? -11.364 1.035 -11.937 1.00 63.75 103 PRO A N 1
ATOM 779 C CA . PRO A 1 103 ? -11.855 1.031 -13.313 1.00 63.75 103 PRO A CA 1
ATOM 780 C C . PRO A 1 103 ? -10.737 1.301 -14.328 1.00 63.75 103 PRO A C 1
ATOM 782 O O . PRO A 1 103 ? -9.918 2.201 -14.136 1.00 63.75 103 PRO A O 1
ATOM 785 N N . ASN A 1 104 ? -10.752 0.572 -15.447 1.00 49.03 104 ASN A N 1
ATOM 786 C CA . ASN A 1 104 ? -9.865 0.820 -16.587 1.00 49.03 104 ASN A CA 1
ATOM 787 C C . ASN A 1 104 ? -9.997 2.281 -17.065 1.00 49.03 104 ASN A C 1
ATOM 789 O O . ASN A 1 104 ? -11.100 2.716 -17.399 1.00 49.03 104 ASN A O 1
ATOM 793 N N . GLY A 1 105 ? -8.890 3.036 -17.113 1.00 44.22 105 GLY A N 1
ATOM 794 C CA . GLY A 1 105 ? -8.886 4.444 -17.551 1.00 44.22 105 GLY A CA 1
ATOM 795 C C . GLY A 1 105 ? -7.831 5.347 -16.895 1.00 44.22 105 GLY A C 1
ATOM 796 O O . GLY A 1 105 ? -7.468 6.365 -17.480 1.00 44.22 105 GLY A O 1
ATOM 797 N N . LYS A 1 106 ? -7.283 4.966 -15.733 1.00 53.97 106 LYS A N 1
ATOM 798 C CA . LYS A 1 106 ? -5.927 5.381 -15.315 1.00 53.97 106 LYS A CA 1
ATOM 799 C C . LYS A 1 106 ? -4.903 4.586 -16.143 1.00 53.97 106 LYS A C 1
ATOM 801 O O . LYS A 1 106 ? -5.311 3.545 -16.670 1.00 53.97 106 LYS A O 1
ATOM 806 N N . PRO A 1 107 ? -3.646 5.053 -16.345 1.00 50.75 107 PRO A N 1
ATOM 807 C CA . PRO A 1 107 ? -2.667 4.279 -17.106 1.00 50.75 107 PRO A CA 1
ATOM 808 C C . PRO A 1 107 ? -2.725 2.829 -16.619 1.00 50.75 107 PRO A C 1
ATOM 810 O O . PRO A 1 107 ? -2.703 2.620 -15.402 1.00 50.75 107 PRO A O 1
ATOM 813 N N . PRO A 1 108 ? -2.943 1.860 -17.532 1.00 51.72 108 PRO A N 1
ATOM 814 C CA . PRO A 1 108 ? -3.041 0.463 -17.146 1.00 51.72 108 PRO A CA 1
ATOM 815 C C . PRO A 1 108 ? -1.814 0.124 -16.309 1.00 51.72 108 PRO A C 1
ATOM 817 O O . PRO A 1 108 ? -0.755 0.720 -16.528 1.00 51.72 108 PRO A O 1
ATOM 820 N N . CYS A 1 109 ? -1.991 -0.792 -15.352 1.00 64.12 109 CYS A N 1
ATOM 821 C CA . CYS A 1 109 ? -0.904 -1.475 -14.659 1.00 64.12 109 CYS A CA 1
ATOM 822 C C . CYS A 1 109 ? 0.363 -1.471 -15.529 1.00 64.12 109 CYS A C 1
ATOM 824 O O . CYS A 1 109 ? 0.318 -1.926 -16.675 1.00 64.12 109 CYS A O 1
ATOM 826 N N . THR A 1 110 ? 1.458 -0.899 -15.018 1.00 66.44 110 THR A N 1
ATOM 827 C CA . THR A 1 110 ? 2.765 -0.992 -15.682 1.00 66.44 110 THR A CA 1
ATOM 828 C C . THR A 1 110 ? 3.121 -2.466 -15.899 1.00 66.44 110 THR A C 1
ATOM 830 O O . 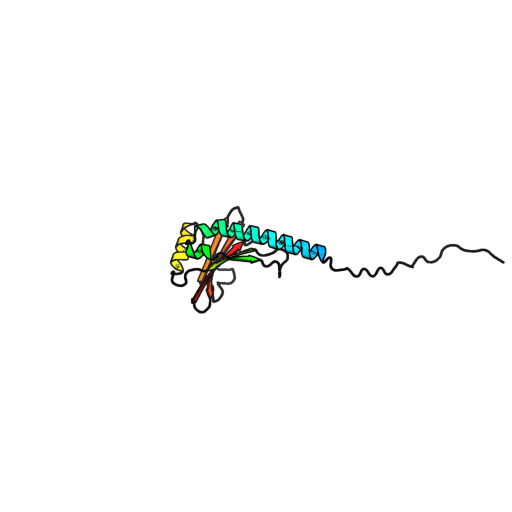THR A 1 110 ? 2.479 -3.344 -15.328 1.00 66.44 110 THR A O 1
ATOM 833 N N . ASP A 1 111 ? 4.151 -2.774 -16.689 1.00 72.25 111 ASP A N 1
ATOM 834 C CA . ASP A 1 111 ? 4.512 -4.168 -17.015 1.00 72.25 111 ASP A CA 1
ATOM 835 C C . ASP A 1 111 ? 4.721 -5.072 -15.780 1.00 72.25 111 ASP A C 1
ATOM 837 O O . ASP A 1 111 ? 4.601 -6.291 -15.873 1.00 72.25 111 ASP A O 1
ATOM 841 N N . THR A 1 112 ? 5.021 -4.480 -14.621 1.00 81.94 112 THR A N 1
ATOM 842 C CA . THR A 1 112 ? 5.186 -5.178 -13.340 1.00 81.94 112 THR A CA 1
ATOM 843 C C . THR A 1 112 ? 3.887 -5.316 -12.549 1.00 81.94 112 THR A C 1
ATOM 845 O O . THR A 1 112 ? 3.814 -6.143 -11.653 1.00 81.94 112 THR A O 1
ATOM 848 N N . CYS A 1 113 ? 2.854 -4.529 -12.828 1.00 84.56 113 CYS A N 1
ATOM 849 C CA . CYS A 1 113 ? 1.622 -4.515 -12.045 1.00 84.56 113 CYS A CA 1
ATOM 850 C C . CYS A 1 113 ? 0.704 -5.677 -12.440 1.00 84.56 113 CYS A C 1
ATOM 852 O O . CYS A 1 113 ? 0.283 -5.827 -13.586 1.00 84.56 113 CYS A O 1
ATOM 854 N N . VAL A 1 114 ? 0.380 -6.506 -11.452 1.00 84.12 114 VAL A N 1
ATOM 855 C CA . VAL A 1 114 ? -0.459 -7.702 -11.586 1.00 84.12 114 VAL A CA 1
ATOM 856 C C . VAL A 1 114 ? -1.922 -7.386 -11.281 1.00 84.12 114 VAL A C 1
ATOM 858 O O . VAL A 1 114 ? -2.826 -7.997 -11.850 1.00 84.12 114 VAL A O 1
ATOM 861 N N . MET A 1 115 ? -2.171 -6.436 -10.377 1.00 85.88 115 MET A N 1
ATOM 862 C CA . MET A 1 115 ? -3.514 -5.967 -10.039 1.00 85.88 115 MET A CA 1
ATOM 863 C C . MET A 1 115 ? -3.474 -4.541 -9.492 1.00 85.88 115 MET A C 1
ATOM 865 O O . MET A 1 115 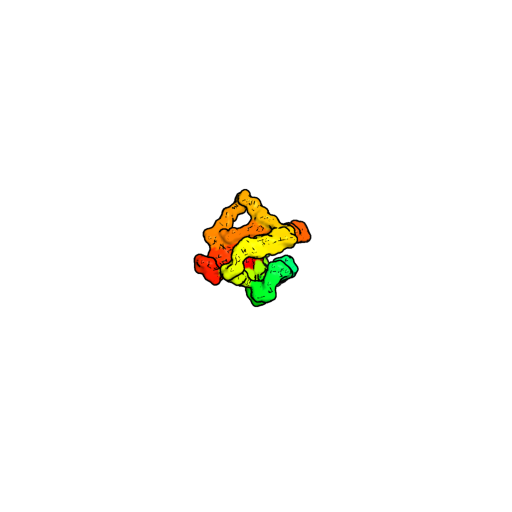? -2.474 -4.127 -8.903 1.00 85.88 115 MET A O 1
ATOM 869 N N . SER A 1 116 ? -4.610 -3.849 -9.574 1.00 89.94 116 SER A N 1
ATOM 870 C CA . SER A 1 116 ? -4.847 -2.603 -8.850 1.00 89.94 116 SER A CA 1
ATOM 871 C C . SER A 1 116 ? -6.241 -2.597 -8.227 1.00 89.94 116 SER A C 1
ATOM 873 O O . SER A 1 116 ? -7.232 -2.874 -8.906 1.00 89.94 116 SER A O 1
ATOM 875 N N . LEU A 1 117 ? -6.310 -2.279 -6.934 1.00 92.25 117 LEU A N 1
ATOM 876 C CA . LEU A 1 117 ? -7.547 -2.231 -6.154 1.00 92.25 117 LEU A CA 1
ATOM 877 C C . LEU A 1 117 ? -7.705 -0.861 -5.495 1.00 92.25 117 LEU A C 1
ATOM 879 O O . LEU A 1 117 ? -6.726 -0.177 -5.208 1.00 92.25 117 LEU A O 1
ATOM 883 N N . GLY A 1 118 ? -8.948 -0.464 -5.245 1.00 93.19 118 GLY A N 1
ATOM 884 C CA . GLY A 1 118 ? -9.293 0.791 -4.597 1.00 93.19 118 GLY A CA 1
ATOM 885 C C . GLY A 1 118 ? -10.293 0.604 -3.464 1.00 93.19 118 GLY A C 1
ATOM 886 O O . GLY A 1 118 ? -11.113 -0.318 -3.477 1.00 93.19 118 GLY A O 1
ATOM 887 N N . LYS A 1 119 ? -10.241 1.499 -2.479 1.00 94.31 119 LYS A N 1
ATOM 888 C CA . LYS A 1 119 ? -11.201 1.552 -1.374 1.00 94.31 119 LYS A CA 1
ATOM 889 C C . LYS A 1 119 ? -11.373 2.977 -0.876 1.00 94.31 119 LYS A C 1
ATOM 891 O O . LYS A 1 119 ? -10.403 3.714 -0.749 1.00 94.31 119 LYS A O 1
ATOM 896 N N . GLU A 1 120 ? -12.604 3.349 -0.553 1.00 94.19 120 GLU A N 1
ATOM 897 C CA . GLU A 1 120 ? -12.879 4.587 0.172 1.00 94.19 120 GLU A CA 1
ATOM 898 C C . GLU A 1 120 ? -12.842 4.335 1.681 1.00 94.19 120 GLU A C 1
ATOM 900 O O . GLU A 1 120 ? -13.489 3.415 2.190 1.00 94.19 120 GLU A O 1
ATOM 905 N N . VAL A 1 121 ? -12.078 5.158 2.396 1.00 91.62 121 VAL A N 1
ATOM 906 C CA . VAL A 1 121 ? -11.973 5.152 3.856 1.00 91.62 121 VAL A CA 1
ATOM 907 C C . VAL A 1 121 ? -12.032 6.595 4.339 1.00 91.62 121 VAL A C 1
ATOM 909 O O . VAL A 1 121 ? -11.232 7.431 3.925 1.00 91.62 121 VAL A O 1
ATOM 912 N N . ASP A 1 122 ? -13.004 6.900 5.198 1.00 91.31 122 ASP A N 1
ATOM 913 C CA . ASP A 1 122 ? -13.210 8.236 5.774 1.00 91.31 122 ASP A CA 1
ATOM 914 C C . ASP A 1 122 ? -13.284 9.369 4.729 1.00 91.31 122 ASP A C 1
ATOM 916 O O . ASP A 1 122 ? -12.769 10.466 4.939 1.00 91.31 122 ASP A O 1
ATOM 920 N N . GLY A 1 123 ? -13.912 9.094 3.579 1.00 90.62 123 GLY A N 1
ATOM 921 C CA . GLY A 1 123 ? -14.077 10.058 2.484 1.00 90.62 123 GLY A CA 1
ATOM 922 C C . GLY A 1 123 ? -12.827 10.283 1.629 1.00 90.62 123 GLY A C 1
ATOM 923 O O . GLY A 1 123 ? -12.855 11.132 0.744 1.00 90.62 123 GLY A O 1
ATOM 924 N N . ARG A 1 124 ? -11.745 9.533 1.867 1.00 91.44 124 ARG A N 1
ATOM 925 C CA . ARG A 1 124 ? -10.543 9.514 1.026 1.00 91.44 124 ARG A CA 1
ATOM 926 C C . ARG A 1 124 ? -10.468 8.203 0.269 1.00 91.44 124 ARG A C 1
ATOM 928 O O . ARG A 1 124 ? -10.795 7.149 0.816 1.00 91.44 124 ARG A O 1
ATOM 935 N N . ARG A 1 125 ? -9.997 8.251 -0.970 1.00 92.12 125 ARG A N 1
ATOM 936 C CA . ARG A 1 125 ? -9.756 7.050 -1.760 1.00 92.12 125 ARG A CA 1
ATOM 937 C C . ARG A 1 125 ? -8.314 6.588 -1.550 1.00 92.12 125 ARG A C 1
ATOM 939 O O . ARG A 1 125 ? -7.377 7.379 -1.573 1.00 92.12 125 ARG A O 1
ATOM 946 N N . ILE A 1 126 ? -8.158 5.294 -1.321 1.00 93.50 126 ILE A N 1
ATOM 947 C CA . ILE A 1 126 ? -6.878 4.594 -1.280 1.00 93.50 126 ILE A CA 1
ATOM 948 C C . ILE A 1 126 ? -6.825 3.729 -2.525 1.00 93.50 126 ILE A C 1
ATOM 950 O O . ILE A 1 126 ? -7.810 3.065 -2.858 1.00 93.50 126 ILE A O 1
ATOM 954 N N . GLU A 1 127 ? -5.687 3.734 -3.200 1.00 92.94 127 GLU A N 1
ATOM 955 C CA . GLU A 1 127 ? -5.369 2.763 -4.237 1.00 92.94 127 GLU A CA 1
ATOM 956 C C . GLU A 1 127 ? -4.197 1.910 -3.772 1.00 92.94 127 GLU A C 1
ATOM 958 O O . GLU A 1 127 ? -3.319 2.370 -3.043 1.00 92.94 127 GLU A O 1
ATOM 963 N N . LEU A 1 128 ? -4.221 0.645 -4.170 1.00 92.38 128 LEU A N 1
ATOM 964 C CA . LEU A 1 128 ? -3.102 -0.262 -4.020 1.00 92.38 128 LEU A CA 1
ATOM 965 C C . LEU A 1 128 ? -2.812 -0.958 -5.339 1.00 92.38 128 LEU A C 1
ATOM 967 O O . LEU A 1 128 ? -3.697 -1.130 -6.187 1.00 92.38 128 LEU A O 1
ATOM 971 N N . GLN A 1 129 ? -1.571 -1.384 -5.487 1.00 91.44 129 GLN A N 1
ATOM 972 C CA . GLN A 1 129 ? -1.098 -2.216 -6.575 1.00 91.44 129 GLN A CA 1
ATOM 973 C C . GLN A 1 129 ? -0.304 -3.385 -6.017 1.00 91.44 129 GLN A C 1
ATOM 975 O O . GLN A 1 129 ? 0.397 -3.258 -5.016 1.00 91.44 129 GLN A O 1
ATOM 980 N N . VAL A 1 130 ? -0.420 -4.530 -6.683 1.00 90.62 130 VAL A N 1
ATOM 981 C CA . VAL A 1 130 ? 0.509 -5.642 -6.483 1.00 90.62 130 VAL A CA 1
ATOM 982 C C . VAL A 1 130 ? 1.435 -5.687 -7.682 1.00 90.62 130 VAL A C 1
ATOM 984 O O . VAL A 1 130 ? 0.970 -5.862 -8.808 1.00 90.62 130 VAL A O 1
ATOM 987 N N . ASN A 1 131 ? 2.728 -5.540 -7.426 1.00 89.12 131 ASN A N 1
ATOM 988 C CA . ASN A 1 131 ? 3.787 -5.478 -8.417 1.00 89.12 131 ASN A CA 1
ATOM 989 C C . ASN A 1 131 ? 4.677 -6.723 -8.342 1.00 89.12 131 ASN A C 1
ATOM 991 O O . ASN A 1 131 ? 5.173 -7.070 -7.273 1.00 89.12 131 ASN A O 1
ATOM 995 N N . ASP A 1 132 ? 4.905 -7.360 -9.486 1.00 88.75 132 ASP A N 1
ATOM 996 C CA . ASP A 1 132 ? 5.883 -8.415 -9.718 1.00 88.75 132 ASP A CA 1
ATOM 997 C C . ASP A 1 132 ? 7.131 -7.823 -10.372 1.00 88.75 132 ASP A C 1
ATOM 999 O O . ASP A 1 132 ? 7.171 -7.521 -11.566 1.00 88.75 132 ASP A O 1
ATOM 1003 N N . TYR A 1 133 ? 8.188 -7.692 -9.581 1.00 85.44 133 TYR A N 1
ATOM 1004 C CA . TYR A 1 133 ? 9.508 -7.310 -10.055 1.00 85.44 133 TYR A CA 1
ATOM 1005 C C . TYR A 1 133 ? 10.361 -8.544 -10.343 1.00 85.44 133 TYR A C 1
ATOM 1007 O O . TYR A 1 133 ? 10.203 -9.609 -9.736 1.00 85.44 133 TYR A O 1
ATOM 1015 N N . HIS A 1 134 ? 11.327 -8.36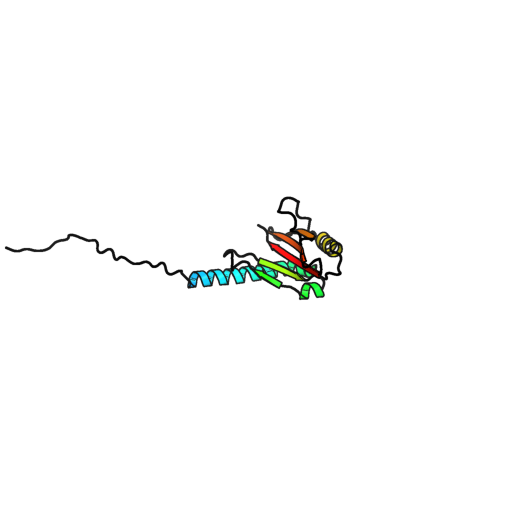9 -11.247 1.00 85.81 134 HIS A N 1
ATOM 1016 C CA . HIS A 1 134 ? 12.318 -9.391 -11.592 1.00 85.81 134 HIS A CA 1
ATOM 1017 C C . HIS A 1 134 ? 11.677 -10.731 -12.003 1.00 85.81 134 HIS A C 1
ATOM 1019 O O . HIS A 1 134 ? 12.055 -11.783 -11.483 1.00 85.81 134 HIS A O 1
ATOM 1025 N N . ASP A 1 135 ? 10.690 -10.677 -12.902 1.00 78.00 135 ASP A N 1
ATOM 1026 C CA . ASP A 1 135 ? 9.952 -11.838 -13.421 1.00 78.00 135 ASP A CA 1
ATOM 1027 C C . ASP A 1 135 ? 9.244 -12.659 -12.322 1.00 78.00 135 ASP A C 1
ATOM 1029 O O . ASP A 1 135 ? 9.231 -13.890 -12.351 1.00 78.00 135 ASP A O 1
ATOM 1033 N N . GLY A 1 136 ? 8.686 -11.977 -11.314 1.00 71.75 136 GLY A N 1
ATOM 1034 C CA . GLY A 1 136 ? 7.922 -12.594 -10.222 1.00 71.75 136 GLY A CA 1
ATOM 1035 C C . GLY A 1 136 ? 8.764 -13.101 -9.047 1.00 71.75 136 GLY A C 1
ATOM 1036 O O . GLY A 1 136 ? 8.224 -13.726 -8.137 1.00 71.75 136 GLY A O 1
ATOM 1037 N N . ARG A 1 137 ? 10.078 -12.831 -9.022 1.00 82.94 137 ARG A N 1
ATOM 1038 C CA . ARG A 1 137 ? 10.939 -13.174 -7.870 1.00 82.94 137 ARG A CA 1
ATOM 1039 C C . ARG A 1 137 ? 10.670 -12.306 -6.649 1.00 82.94 137 ARG A C 1
ATOM 1041 O O . ARG A 1 137 ? 10.885 -12.757 -5.527 1.00 82.94 137 ARG A O 1
ATOM 1048 N N . THR A 1 138 ? 10.230 -11.074 -6.878 1.00 86.88 138 THR A N 1
ATOM 1049 C CA . THR A 1 138 ? 9.869 -10.138 -5.821 1.00 86.88 138 THR A CA 1
ATOM 1050 C C . THR A 1 138 ? 8.463 -9.650 -6.095 1.00 86.88 138 THR A C 1
ATOM 1052 O O . THR A 1 138 ? 8.235 -9.002 -7.112 1.00 86.88 138 THR A O 1
ATOM 1055 N N . ARG A 1 139 ? 7.538 -9.939 -5.181 1.00 91.75 139 ARG A N 1
ATOM 1056 C CA . ARG A 1 139 ? 6.183 -9.402 -5.226 1.00 91.75 139 ARG A CA 1
ATOM 1057 C C . ARG A 1 139 ? 6.017 -8.375 -4.120 1.00 91.75 139 ARG A C 1
ATOM 1059 O O . ARG A 1 139 ? 6.345 -8.661 -2.971 1.00 91.75 139 ARG A O 1
ATOM 1066 N N . VAL A 1 140 ? 5.516 -7.196 -4.458 1.00 93.38 140 VAL A N 1
ATOM 1067 C CA . VAL A 1 140 ? 5.308 -6.097 -3.510 1.00 93.38 140 VAL A CA 1
ATOM 1068 C C . VAL A 1 140 ? 3.870 -5.621 -3.614 1.00 93.38 140 VAL A C 1
ATOM 1070 O O . VAL A 1 140 ? 3.351 -5.472 -4.714 1.00 93.38 140 VAL A O 1
ATOM 1073 N N . LEU A 1 141 ? 3.221 -5.394 -2.478 1.00 94.06 141 LEU A N 1
ATOM 1074 C CA . LEU A 1 141 ? 2.001 -4.600 -2.413 1.00 94.06 141 LEU A CA 1
ATOM 1075 C C . LEU A 1 141 ? 2.390 -3.177 -2.056 1.00 94.06 141 LEU A C 1
ATOM 1077 O O . LEU A 1 141 ? 3.005 -2.975 -1.015 1.00 94.06 141 LEU A O 1
ATOM 1081 N N . GLU A 1 142 ? 2.001 -2.216 -2.878 1.00 93.25 142 GLU A N 1
ATOM 1082 C CA . GLU A 1 142 ? 2.197 -0.789 -2.636 1.00 93.25 142 GLU A CA 1
ATOM 1083 C C . GLU A 1 142 ? 0.837 -0.107 -2.567 1.00 93.25 142 GLU A C 1
ATOM 1085 O O . GLU A 1 142 ? -0.065 -0.452 -3.327 1.00 93.25 142 GLU A O 1
ATOM 1090 N N . ALA A 1 143 ? 0.670 0.844 -1.657 1.00 94.38 143 ALA A N 1
ATOM 1091 C CA . ALA A 1 143 ? -0.574 1.578 -1.493 1.00 94.38 143 ALA A CA 1
ATOM 1092 C C . ALA A 1 143 ? -0.333 3.046 -1.169 1.00 94.38 143 ALA A C 1
ATOM 1094 O O . ALA A 1 143 ? 0.643 3.387 -0.502 1.00 94.38 143 ALA A O 1
ATOM 1095 N N . TRP A 1 144 ? -1.252 3.895 -1.615 1.00 93.75 144 TRP A N 1
ATOM 1096 C CA . TRP A 1 144 ? -1.199 5.344 -1.451 1.00 93.75 144 TRP A CA 1
ATOM 1097 C C . TRP A 1 144 ? -2.608 5.938 -1.438 1.00 93.75 144 TRP A C 1
ATOM 1099 O O . TRP A 1 144 ? -3.577 5.348 -1.930 1.00 93.75 144 TRP A O 1
ATOM 1109 N N . PHE A 1 145 ? -2.729 7.134 -0.870 1.00 91.56 145 PHE A N 1
ATOM 1110 C CA . PHE A 1 145 ? -3.940 7.931 -1.032 1.00 91.56 145 PHE A CA 1
ATOM 1111 C C . PHE A 1 145 ? -3.982 8.527 -2.438 1.00 91.56 145 PHE A C 1
ATOM 1113 O O . PHE A 1 145 ? -2.958 8.942 -2.976 1.00 91.56 145 PHE A O 1
ATOM 1120 N N . VAL A 1 146 ? -5.174 8.575 -3.024 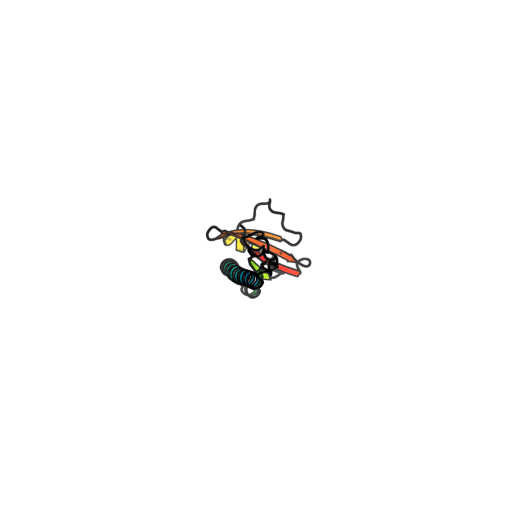1.00 87.00 146 VAL A N 1
ATOM 1121 C CA . VAL A 1 146 ? -5.431 9.274 -4.282 1.00 87.00 146 VAL A CA 1
ATOM 1122 C C . VAL A 1 146 ? -6.481 10.351 -4.047 1.00 87.00 146 VAL A C 1
ATOM 1124 O O . VAL A 1 146 ? -7.542 10.074 -3.479 1.00 87.00 146 VAL A O 1
ATOM 1127 N N . ASP A 1 147 ? -6.150 11.562 -4.478 1.00 71.06 147 ASP A N 1
ATOM 1128 C CA . ASP A 1 147 ? -7.040 12.723 -4.472 1.00 71.06 147 ASP A CA 1
ATOM 1129 C C . ASP A 1 147 ? -7.925 12.765 -5.731 1.00 71.06 147 ASP A C 1
ATOM 1131 O O . ASP A 1 147 ? -7.477 12.296 -6.810 1.00 71.06 147 ASP A O 1
#

Radius of gyration: 26.64 Å; chains: 1; bounding box: 43×105×28 Å

pLDDT: mean 80.84, std 18.77, range [34.59, 96.69]

Sequence (147 aa):
MGKCLALLLGCVTVLLCGCAGHDEEGLHRAFRECIVKDRKESARLDEIIGPLLTAKERSTFYEGSDCDSNPEGGAYAAYNLDPDTPPRDIVDRFHAAGWVDVPNGKPPCTDTCVMSLGKEVDGRRIELQVNDYHDGRTRVLEAWFVD

Secondary structure (DSSP, 8-state):
-----------------------HHHHHHHHHHHHHHHHHHHHHHHHHHGGGS-HHHHTT-EEE--TTT-TT---EEEEEEPTTS-HHHHHHHHHHTT-EEPPBTBS---TTEEEEEEEEETTEEEEEEEEEETTTTEEEEEEEEE-

Foldseek 3Di:
DDDDDDDDDDPPPDPPPPPVPPPVVVLVVLLVVQVVVLVVQLVVVCVLCVVLDDPQFNVQWDWDWPCVPDSNIWIKIKTWDDLPDPVVVSVVSVVVVVWAFDDPDPPPQDPFWPGKTWDDDPNWIKIWTWGQPPNSPTIMIMMTTDD

Organism: NCBI:txid103836